Protein 5FUI (pdb70)

Sequence (124 aa):
NTTLKIEAESYLYSNDVQKKEPCSEGGENVGYINNGSWMSYPGINFPSSGNYLIEYRVASAVDGGRFSSDLEAGETVLGELSVPNTGGWQNWTTVSQTVVNVSSAGTYQFGLYSISGGWNINWIRITK

Foldseek 3Di:
DKDKFFQVPFPDKDQWDWDAAPVGDIKIARWAAFIKTKHFFAWDAAWFKKKKKWKKEFLDFDWKKWKAWPVNPGTFGMDGHDNLNDQRNIDMDIDIGTDHGDTTIMMITINGHGMMTGIMMMGD

B-factor: mean 16.09, std 8.38, range [7.55, 75.66]

CATH classification: 2.60.120.260

Radius of gyration: 13.41 Å; Cα contacts (8 Å, |Δi|>4): 370; chains: 1; bounding box: 36×30×23 Å

Organism: Zobellia galactanivorans (strain DSM 12802 / CCUG 47099 / CIP 106680 / NCIMB 13871 / Dsij) (NCBI:txid63186)

Secondary structure (DSSP, 8-state):
-EEEEEGGG-SEEES-EEEE-TTSSEEEE---TT-EEEEEEEEE-SSEEEEEEEEEEESSS--EEEEEETTTTEEEEEEEPP--SEEEEEEEEEEEEEE-SEEEEEEEEEEE---EEEEEEEE-

Solvent-accessible surface area: 5813 Å² total; per-residue (Å²): 174,78,74,105,12,66,0,29,67,37,103,125,44,63,81,20,107,87,40,114,11,81,81,45,62,66,0,0,0,143,5,73,108,31,0,75,2,9,4,63,51,14,74,0,102,43,73,16,92,5,68,0,28,0,56,0,0,0,35,65,116,49,1,95,0,20,0,18,4,63,91,37,146,60,102,14,22,88,8,68,5,61,73,35,58,15,118,56,71,30,43,50,27,58,21,100,24,93,5,70,53,23,85,42,62,0,10,1,108,3,78,36,14,23,1,6,0,4,22,0,71,6,41,102

Nearest PDB structures (foldseek):
  5fui-assembly1_A  TM=1.008E+00  e=4.157E-27  Zobellia galactanivorans
  1uyy-assembly2_B  TM=9.719E-01  e=4.690E-17  Cellvibrio mixtus
  1w9s-assembly1_A  TM=9.138E-01  e=2.789E-12  Halalkalibacterium halodurans
  2v4v-assembly1_A  TM=8.415E-01  e=7.968E-12  Ruminiclostridium cellulolyticum
  3c7o-assembly1_A  TM=8.977E-01  e=1.630E-08  Bacillus subtilis

Structure (mmCIF, N/CA/C/O backbone):
data_5FUI
#
_entry.id   5FUI
#
_cell.length_a   78.056
_cell.length_b   29.523
_cell.length_c   51.872
_cell.angle_alpha   90.00
_cell.angle_beta   115.79
_cell.angle_gamma   90.00
#
_symmetry.space_group_name_H-M   'C 1 2 1'
#
loop_
_entity.id
_entity.type
_entity.pdbx_description
1 polymer 'ENDO-1,3-BETA-GLUCANASE, FAMILY GH16'
2 non-polymer GLYCEROL
3 non-polymer 2-AMINOMETHYL-PYRIDINE
4 non-polymer 'MAGNESIUM ION'
5 water water
#
loop_
_atom_site.group_PDB
_atom_site.id
_atom_site.type_symbol
_atom_site.label_atom_id
_atom_site.label_alt_id
_atom_site.label_comp_id
_atom_site.label_asym_id
_atom_site.label_entity_id
_atom_site.label_seq_id
_atom_site.pdbx_PDB_ins_code
_atom_site.Cartn_x
_atom_site.Cartn_y
_atom_site.Cartn_z
_atom_site.occupancy
_atom_site.B_iso_or_equiv
_atom_site.auth_seq_id
_atom_site.auth_comp_id
_atom_site.auth_asym_id
_atom_site.auth_atom_id
_atom_site.pdbx_PDB_model_num
ATOM 1 N N . ASN A 1 9 ? 37.417 -7.627 8.637 1.00 38.73 262 ASN A N 1
ATOM 2 C CA . ASN A 1 9 ? 36.847 -7.598 10.028 1.00 33.73 262 ASN A CA 1
ATOM 3 C C . ASN A 1 9 ? 35.423 -6.963 10.097 1.00 32.33 262 ASN A C 1
ATOM 4 O O . ASN A 1 9 ? 35.119 -6.097 9.271 1.00 26.02 262 ASN A O 1
ATOM 9 N N . THR A 1 10 ? 34.632 -7.410 11.085 1.00 27.47 263 THR A N 1
ATOM 10 C CA A THR A 1 10 ? 33.238 -7.019 11.177 0.50 22.62 263 THR A CA 1
ATOM 11 C CA B THR A 1 10 ? 33.237 -7.015 11.191 0.50 21.30 263 THR A CA 1
ATOM 12 C C . THR A 1 10 ? 32.903 -6.384 12.557 1.00 22.22 263 THR A C 1
ATOM 13 O O . THR A 1 10 ? 33.434 -6.807 13.601 1.00 21.74 263 THR A O 1
ATOM 20 N N . LEU A 1 11 ? 32.023 -5.371 12.537 1.00 15.56 264 LEU A N 1
ATOM 21 C CA . LEU A 1 11 ? 31.497 -4.704 13.716 1.00 16.16 264 LEU A CA 1
ATOM 22 C C . LEU A 1 11 ? 29.969 -4.876 13.659 1.00 15.02 264 LEU A C 1
ATOM 23 O O . LEU A 1 11 ? 29.367 -4.437 12.629 1.00 15.24 264 LEU A O 1
ATOM 28 N N . LYS A 1 12 ? 29.354 -5.537 14.664 1.00 15.50 265 LYS A N 1
ATOM 29 C CA . LYS A 1 12 ? 27.902 -5.640 14.712 1.00 14.54 265 LYS A CA 1
ATOM 30 C C . LYS A 1 12 ? 27.355 -4.695 15.753 1.00 14.88 265 LYS A C 1
ATOM 31 O O . LYS A 1 12 ? 27.805 -4.706 16.941 1.00 19.66 265 LYS A O 1
ATOM 37 N N . ILE A 1 13 ? 26.454 -3.794 15.327 1.00 10.99 266 ILE A N 1
ATOM 38 C CA . ILE A 1 13 ? 25.807 -2.792 16.215 1.00 11.09 266 ILE A CA 1
ATOM 39 C C . ILE A 1 13 ? 24.369 -3.228 16.402 1.00 11.82 266 ILE A 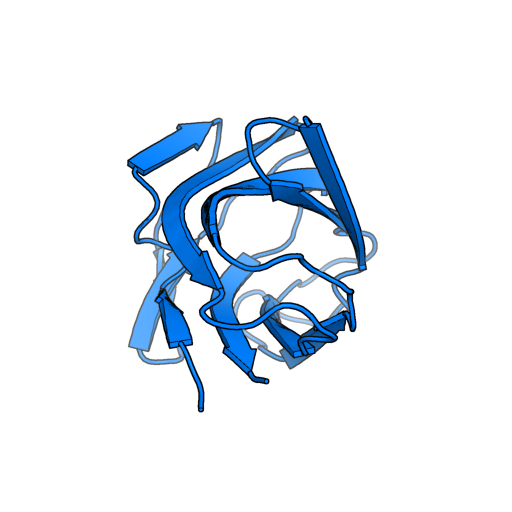C 1
ATOM 40 O O . ILE A 1 13 ? 23.584 -3.251 15.437 1.00 12.27 266 ILE A O 1
ATOM 45 N N . GLU A 1 14 ? 23.964 -3.578 17.644 1.00 11.67 267 GLU A N 1
ATOM 46 C CA . GLU A 1 14 ? 22.574 -3.970 17.867 1.00 11.78 267 GLU A CA 1
ATOM 47 C C . GLU A 1 14 ? 21.743 -2.704 17.707 1.00 12.20 267 GLU A C 1
ATOM 48 O O . GLU A 1 14 ? 22.116 -1.653 18.218 1.00 12.13 267 GLU A O 1
ATOM 54 N N . ALA A 1 15 ? 20.680 -2.753 16.925 1.00 11.41 268 ALA A N 1
ATOM 55 C CA . ALA A 1 15 ? 19.967 -1.502 16.574 1.00 11.05 268 ALA A CA 1
ATOM 56 C C . ALA A 1 15 ? 19.361 -0.841 17.837 1.00 10.04 268 ALA A C 1
ATOM 57 O O . ALA A 1 15 ? 19.074 0.367 17.831 1.00 10.78 268 ALA A O 1
ATOM 59 N N . GLU A 1 16 ? 19.016 -1.689 18.855 1.00 11.90 269 GLU A N 1
ATOM 60 C CA . GLU A 1 16 ? 18.385 -1.190 20.088 1.00 13.35 269 GLU A CA 1
ATOM 61 C C . GLU A 1 16 ? 19.417 -0.467 20.987 1.00 14.08 269 GLU A C 1
ATOM 62 O O . GLU A 1 16 ? 19.058 0.003 22.034 1.00 15.88 269 GLU A O 1
ATOM 68 N N . SER A 1 17 ? 20.687 -0.439 20.596 1.00 11.63 270 SER A N 1
ATOM 69 C CA . SER A 1 17 ? 21.791 0.124 21.403 1.00 12.48 270 SER A CA 1
ATOM 70 C C . SER A 1 17 ? 22.002 1.593 21.181 1.00 12.61 270 SER A C 1
ATOM 71 O O . SER A 1 17 ? 23.016 2.160 21.625 1.00 13.71 270 SER A O 1
ATOM 74 N N . TYR A 1 18 ? 21.050 2.252 20.522 1.00 12.51 271 TYR A N 1
ATOM 75 C CA . TYR A 1 18 ? 21.230 3.685 20.232 1.00 12.07 271 TYR A CA 1
ATOM 76 C C . TYR A 1 18 ? 21.366 4.550 21.513 1.00 12.30 271 TYR A C 1
ATOM 77 O O . TYR A 1 18 ? 20.820 4.150 22.573 1.00 14.13 271 TYR A O 1
ATOM 86 N N . LEU A 1 19 ? 22.132 5.638 21.446 1.00 11.24 272 LEU A N 1
ATOM 87 C CA . LEU A 1 19 ? 22.188 6.582 22.620 1.00 11.87 272 LEU A CA 1
ATOM 88 C C . LEU A 1 19 ? 21.028 7.524 22.542 1.00 13.54 272 LEU A C 1
ATOM 89 O O . LEU A 1 19 ? 20.481 7.838 23.586 1.00 15.62 272 LEU A O 1
ATOM 94 N N . TYR A 1 20 ? 20.662 8.010 21.339 1.00 12.02 273 TYR A N 1
ATOM 95 C CA . TYR A 1 20 ? 19.520 8.914 21.226 1.00 12.94 273 TYR A CA 1
ATOM 96 C C . TYR A 1 20 ? 18.627 8.367 20.159 1.00 12.82 273 TYR A C 1
ATOM 97 O O . TYR A 1 20 ? 19.101 7.761 19.243 1.00 11.74 273 TYR A O 1
ATOM 106 N N . SER A 1 21 ? 17.347 8.715 20.260 1.00 12.33 274 SER A N 1
ATOM 107 C CA . SER A 1 21 ? 16.375 8.337 19.238 1.00 12.24 274 SER A CA 1
ATOM 108 C C . SER A 1 21 ? 15.193 9.314 19.280 1.00 12.74 274 SER A C 1
ATOM 109 O O . SER A 1 21 ? 14.997 10.114 20.274 1.00 14.14 274 SER A O 1
ATOM 112 N N . ASN A 1 22 ? 14.390 9.253 18.229 1.00 12.89 275 ASN A N 1
ATOM 113 C CA . ASN A 1 22 ? 13.128 9.971 18.175 1.00 11.64 275 ASN A CA 1
ATOM 114 C C . ASN A 1 22 ? 12.075 9.015 17.680 1.00 13.99 275 ASN A C 1
ATOM 115 O O . ASN A 1 22 ? 12.255 8.434 16.647 1.00 11.66 275 ASN A O 1
ATOM 120 N N . ASP A 1 23 ? 10.979 8.911 18.420 1.00 12.21 276 ASP A N 1
ATOM 121 C CA . ASP A 1 23 ? 9.773 8.255 17.919 1.00 11.72 276 ASP A CA 1
ATOM 122 C C . ASP A 1 23 ? 9.978 6.828 17.433 1.00 12.70 276 ASP A C 1
ATOM 123 O O . ASP A 1 23 ? 9.486 6.432 16.379 1.00 11.69 276 ASP A O 1
ATOM 128 N N . VAL A 1 24 ? 10.666 6.033 18.263 1.00 12.25 277 VAL A N 1
ATOM 129 C CA . VAL A 1 24 ? 10.746 4.595 18.007 1.00 14.01 277 VAL A CA 1
ATOM 130 C C . VAL A 1 24 ? 10.512 3.835 19.292 1.00 13.36 277 VAL A C 1
ATOM 131 O O . VAL A 1 24 ? 10.520 4.448 20.392 1.00 14.66 277 VAL A O 1
ATOM 135 N N . GLN A 1 25 ? 10.299 2.511 19.194 1.00 13.00 278 GLN A N 1
ATOM 136 C CA . GLN A 1 25 ? 10.188 1.764 20.435 1.00 13.37 278 GLN A CA 1
ATOM 137 C C . GLN A 1 25 ? 10.921 0.444 20.267 1.00 13.68 278 GLN A C 1
ATOM 138 O O . GLN A 1 25 ? 11.018 -0.118 19.203 1.00 19.34 278 GLN A O 1
ATOM 144 N N . LYS A 1 26 ? 11.414 -0.081 21.366 1.00 11.80 279 LYS A N 1
ATOM 145 C CA A LYS A 1 26 ? 12.049 -1.422 21.397 0.50 13.83 279 LYS A CA 1
ATOM 146 C CA B LYS A 1 26 ? 12.035 -1.414 21.348 0.50 13.48 279 LYS A CA 1
ATOM 147 C C . LYS A 1 26 ? 11.003 -2.530 21.622 1.00 14.34 279 LYS A C 1
ATOM 148 O O . LYS A 1 26 ? 9.963 -2.307 22.303 1.00 14.41 279 LYS A O 1
ATOM 159 N N . GLU A 1 27 ? 11.285 -3.720 21.086 1.00 13.25 280 GLU A N 1
ATOM 160 C CA . GLU A 1 27 ? 10.358 -4.843 21.264 1.00 12.51 280 GLU A CA 1
ATOM 161 C C . GLU A 1 27 ? 11.178 -6.129 21.149 1.00 11.80 280 GLU A C 1
ATOM 162 O O . GLU A 1 27 ? 12.257 -6.132 20.575 1.00 12.83 280 GLU A O 1
ATOM 168 N N . PRO A 1 28 ? 10.717 -7.243 21.767 1.00 12.95 281 PRO A N 1
ATOM 169 C CA . PRO A 1 28 ? 11.466 -8.493 21.638 1.00 12.25 281 PRO A CA 1
ATOM 170 C C . PRO A 1 28 ? 11.517 -8.931 20.171 1.00 11.38 281 PRO A C 1
ATOM 171 O O . PRO A 1 28 ? 10.544 -8.801 19.462 1.00 12.70 281 PRO A O 1
ATOM 175 N N . CYS A 1 29 ? 12.681 -9.423 19.772 1.00 13.15 282 CYS A N 1
ATOM 176 C CA . CYS A 1 29 ? 12.893 -9.749 18.352 1.00 12.52 282 CYS A CA 1
ATOM 177 C C . CYS A 1 29 ? 12.879 -11.324 18.261 1.00 10.92 282 CYS A C 1
ATOM 178 O O . CYS A 1 29 ? 13.495 -12.000 19.111 1.00 10.83 282 CYS A O 1
ATOM 181 N N . SER A 1 30 ? 12.322 -11.820 17.184 1.00 9.64 283 SER A N 1
ATOM 182 C CA . SER A 1 30 ? 12.284 -13.273 16.922 1.00 9.61 283 SER A CA 1
ATOM 183 C C . SER A 1 30 ? 13.643 -13.879 16.740 1.00 11.17 283 SER A C 1
ATOM 184 O O . SER A 1 30 ? 13.791 -15.088 16.889 1.00 12.25 283 SER A O 1
ATOM 187 N N . GLU A 1 31 ? 14.635 -13.049 16.416 1.00 9.27 284 GLU A N 1
ATOM 188 C CA . GLU A 1 31 ? 16.030 -13.482 16.258 1.00 10.77 284 GLU A CA 1
ATOM 189 C C . GLU A 1 31 ? 16.853 -13.370 17.528 1.00 10.67 284 GLU A C 1
ATOM 190 O O . GLU A 1 31 ? 18.074 -13.564 17.485 1.00 13.84 284 GLU A O 1
ATOM 196 N N . GLY A 1 32 ? 16.159 -13.080 18.649 1.00 12.62 285 GLY A N 1
ATOM 197 C CA . GLY A 1 32 ? 16.786 -12.923 19.969 1.00 14.50 285 GLY A CA 1
ATOM 198 C C . GLY A 1 32 ? 17.056 -11.448 20.215 1.00 15.2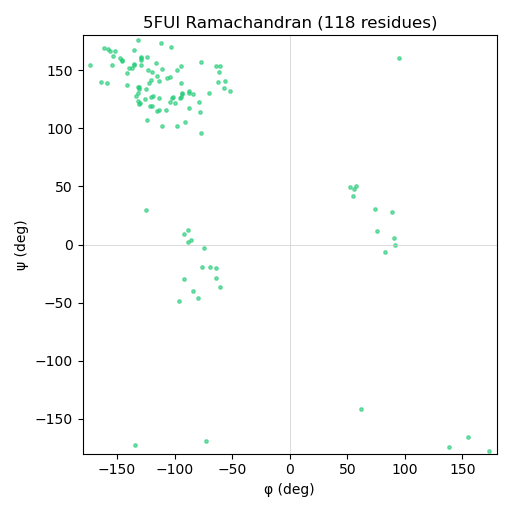4 285 GLY A C 1
ATOM 199 O O . GLY A 1 32 ? 17.125 -10.630 19.289 1.00 14.53 285 GLY A O 1
ATOM 200 N N . GLY A 1 33 ? 17.237 -11.134 21.492 1.00 15.59 286 GLY A N 1
ATOM 201 C CA . GLY A 1 33 ? 17.409 -9.738 21.871 1.00 16.09 286 GLY A CA 1
ATOM 202 C C . GLY A 1 33 ? 16.158 -8.906 21.524 1.00 14.08 286 GLY A C 1
ATOM 203 O O . GLY A 1 33 ? 15.011 -9.346 21.614 1.00 13.79 286 GLY A O 1
ATOM 204 N N . GLU A 1 34 ? 16.437 -7.694 21.081 1.00 13.07 287 GLU A N 1
ATOM 205 C CA . GLU A 1 34 ? 15.392 -6.700 20.772 1.00 11.77 287 GLU A CA 1
ATOM 206 C C . GLU A 1 34 ? 15.574 -6.253 19.330 1.00 9.87 287 GLU A C 1
ATOM 207 O O . GLU A 1 34 ? 16.679 -6.370 18.746 1.00 11.98 287 GLU A O 1
ATOM 213 N N . ASN A 1 35 ? 14.522 -5.675 18.793 1.00 9.69 288 ASN A N 1
ATOM 214 C CA . ASN A 1 35 ? 14.612 -4.860 17.590 1.00 9.74 288 ASN A CA 1
ATOM 215 C C . ASN A 1 35 ? 13.949 -3.563 17.834 1.00 10.85 288 ASN A C 1
ATOM 216 O O . ASN A 1 35 ? 13.219 -3.386 18.770 1.00 11.20 288 ASN A O 1
ATOM 221 N N . VAL A 1 36 ? 14.284 -2.602 16.997 1.00 9.78 289 VAL A N 1
ATOM 222 C CA . VAL A 1 36 ? 13.560 -1.274 16.952 1.00 10.50 289 VAL A CA 1
ATOM 223 C C . VAL A 1 36 ? 12.340 -1.478 16.077 1.00 10.32 289 VAL A C 1
ATOM 224 O O . VAL A 1 36 ? 12.435 -1.983 14.898 1.00 10.23 289 VAL A O 1
ATOM 228 N N . GLY A 1 37 ? 11.173 -1.057 16.614 1.00 12.05 290 GLY A N 1
ATOM 229 C CA . GLY A 1 37 ? 9.932 -1.060 15.870 1.00 10.96 290 GLY A CA 1
ATOM 230 C C . GLY A 1 37 ? 9.165 0.262 16.058 1.00 10.34 290 GLY A C 1
ATOM 231 O O . GLY A 1 37 ? 9.691 1.199 16.671 1.00 11.60 290 GLY A O 1
ATOM 232 N N . TYR A 1 38 ? 7.941 0.258 15.523 1.00 10.44 291 TYR A N 1
ATOM 233 C CA . TYR A 1 38 ? 7.053 1.424 15.600 1.00 11.98 291 TYR A CA 1
ATOM 234 C C . TYR A 1 38 ? 7.812 2.674 15.079 1.00 11.05 291 TYR A C 1
ATOM 235 O O . TYR A 1 38 ? 7.776 3.786 15.631 1.00 12.25 291 TYR A O 1
ATOM 244 N N . ILE A 1 39 ? 8.421 2.487 13.904 1.00 10.06 292 ILE A N 1
ATOM 245 C CA . ILE A 1 39 ? 9.207 3.505 13.246 1.00 9.36 292 ILE A CA 1
ATOM 246 C C . ILE A 1 39 ? 8.292 4.224 12.246 1.00 10.94 292 ILE A C 1
ATOM 247 O O . ILE A 1 39 ? 7.590 3.611 11.459 1.00 13.45 292 ILE A O 1
ATOM 252 N N . ASN A 1 40 ? 8.272 5.538 12.400 1.00 10.79 293 ASN A N 1
ATOM 253 C CA . ASN A 1 40 ? 7.433 6.406 11.597 1.00 11.62 293 ASN A CA 1
ATOM 254 C C . ASN A 1 40 ? 8.255 7.287 10.669 1.00 10.72 293 ASN A C 1
ATOM 255 O O . ASN A 1 40 ? 9.455 7.306 10.759 1.00 12.06 293 ASN A O 1
ATOM 260 N N . ASN A 1 41 ? 7.607 8.024 9.790 1.00 12.81 294 ASN A N 1
ATOM 261 C CA . ASN A 1 41 ? 8.333 9.055 9.029 1.00 13.49 294 ASN A CA 1
ATOM 262 C C . ASN A 1 41 ? 8.964 9.985 10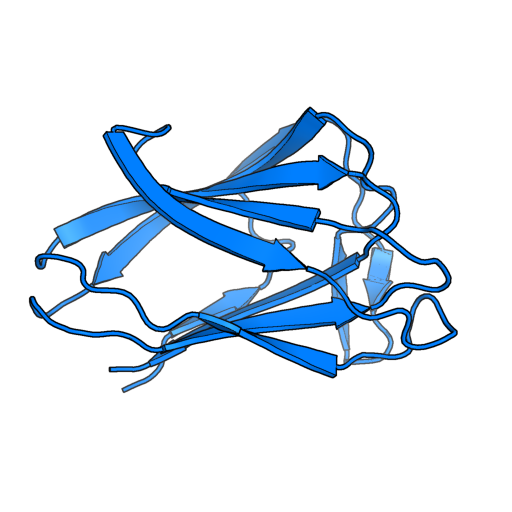.090 1.00 11.03 294 ASN A C 1
ATOM 263 O O . ASN A 1 41 ? 8.252 10.443 10.996 1.00 14.86 294 ASN A O 1
ATOM 268 N N . GLY A 1 42 ? 10.226 10.345 9.916 1.00 11.33 295 GLY A N 1
ATOM 269 C CA . GLY A 1 42 ? 10.857 11.286 10.803 1.00 12.57 295 GLY A CA 1
ATOM 270 C C . GLY A 1 42 ? 11.402 10.738 12.102 1.00 11.85 295 GLY A C 1
ATOM 271 O O . GLY A 1 42 ? 12.116 11.437 12.864 1.00 12.65 295 GLY A O 1
ATOM 272 N N . SER A 1 43 ? 11.135 9.433 12.391 1.00 10.16 296 SER A N 1
ATOM 273 C CA . SER A 1 43 ? 11.873 8.714 13.454 1.00 10.27 296 SER A CA 1
ATOM 274 C C . SER A 1 43 ? 13.365 8.596 13.079 1.00 9.91 296 SER A C 1
ATOM 275 O O . SER A 1 43 ? 13.721 8.626 11.914 1.00 10.70 296 SER A O 1
ATOM 278 N N . TRP A 1 44 ? 14.222 8.489 14.101 1.00 9.29 297 TRP A N 1
ATOM 279 C CA . TRP A 1 44 ? 15.613 8.255 13.877 1.00 9.87 297 TRP A CA 1
ATOM 280 C C . TRP A 1 44 ? 16.294 7.664 15.064 1.00 10.66 297 TRP A C 1
ATOM 281 O O . TRP A 1 44 ? 15.724 7.646 16.194 1.00 9.98 297 TRP A O 1
ATOM 292 N N . MET A 1 45 ? 17.520 7.189 14.849 1.00 9.38 298 MET A N 1
ATOM 293 C CA . MET A 1 45 ? 18.326 6.621 15.938 1.00 9.53 298 MET A CA 1
ATOM 294 C C . MET A 1 45 ? 19.747 7.058 15.713 1.00 10.76 298 MET A C 1
ATOM 295 O O . MET A 1 45 ? 20.203 7.1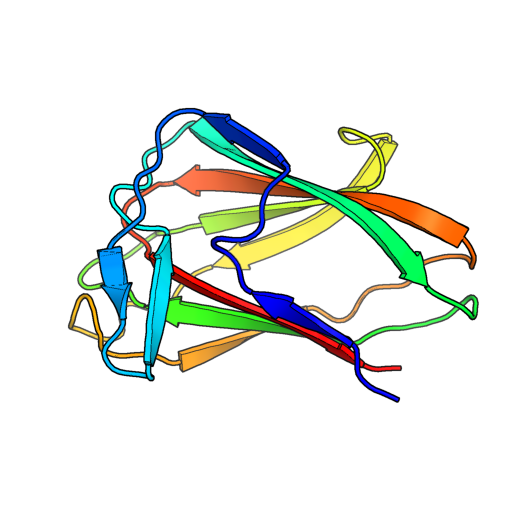00 14.554 1.00 11.59 298 MET A O 1
ATOM 300 N N . SER A 1 46 ? 20.498 7.268 16.775 1.00 10.58 299 SER A N 1
ATOM 301 C CA . SER A 1 46 ? 21.883 7.719 16.6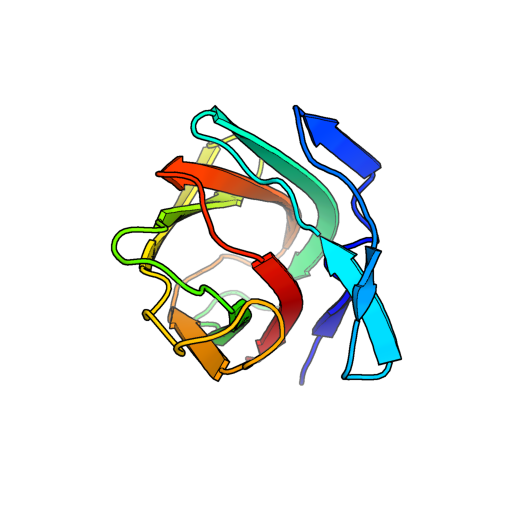48 1.00 10.17 299 SER A CA 1
ATOM 302 C C . SER A 1 46 ? 22.797 6.839 17.531 1.00 12.05 299 SER A C 1
ATOM 303 O O . SER A 1 46 ? 22.502 6.642 18.703 1.00 12.02 299 SER A O 1
ATOM 306 N N . TYR A 1 47 ? 23.936 6.427 16.970 1.00 12.60 300 TYR A N 1
ATOM 307 C CA . TYR A 1 47 ? 24.897 5.495 17.624 1.00 11.13 300 TYR A CA 1
ATOM 308 C C . TYR A 1 47 ? 26.275 6.173 17.677 1.00 14.08 300 TYR A C 1
ATOM 309 O O . TYR A 1 47 ? 26.939 6.344 16.671 1.00 14.33 300 TYR A O 1
ATOM 318 N N . PRO A 1 48 ? 26.717 6.617 18.863 1.00 16.56 301 PRO A N 1
ATOM 319 C CA . PRO A 1 48 ? 28.030 7.288 18.953 1.00 16.71 301 PRO A CA 1
ATOM 320 C C . PRO A 1 48 ? 29.209 6.271 18.904 1.00 14.33 301 PRO A C 1
ATOM 321 O O . PRO A 1 48 ? 29.082 5.069 19.206 1.00 15.35 301 PRO A O 1
ATOM 325 N N . GLY A 1 49 ? 30.351 6.805 18.512 1.00 14.29 302 GLY A N 1
ATOM 326 C CA . GLY A 1 49 ? 31.579 6.068 18.699 1.00 13.71 302 GLY A CA 1
ATOM 327 C C . GLY A 1 49 ? 31.796 4.925 17.766 1.00 11.57 302 GLY A C 1
ATOM 328 O O . GLY A 1 49 ? 32.466 3.918 18.095 1.00 15.97 302 GLY A O 1
ATOM 329 N N . ILE A 1 50 ? 31.275 5.034 16.535 1.00 12.25 303 ILE A N 1
ATOM 330 C CA . ILE A 1 50 ? 31.459 3.933 15.569 1.00 12.82 303 ILE A CA 1
ATOM 331 C C . ILE A 1 50 ? 32.814 4.150 14.811 1.00 13.27 303 ILE A C 1
ATOM 332 O O . ILE A 1 50 ? 33.026 5.216 14.115 1.00 13.97 303 ILE A O 1
ATOM 337 N N . ASN A 1 51 ? 33.705 3.189 15.012 1.00 14.11 304 ASN A N 1
ATOM 338 C CA . ASN A 1 51 ? 35.026 3.317 14.449 1.00 15.31 304 ASN A CA 1
ATOM 339 C C . ASN A 1 51 ? 35.160 2.623 13.065 1.00 13.85 304 ASN A C 1
ATOM 340 O O . ASN A 1 51 ? 34.709 1.468 12.884 1.00 15.17 304 ASN A O 1
ATOM 345 N N . PHE A 1 52 ? 35.711 3.378 12.064 1.00 12.07 305 PHE A N 1
ATOM 346 C CA . PHE A 1 52 ? 36.058 2.891 10.746 1.00 13.06 305 PHE A CA 1
ATOM 347 C C . PHE A 1 52 ? 37.572 2.951 10.777 1.00 13.94 305 PHE A C 1
ATOM 348 O O . PHE A 1 52 ? 38.157 4.036 10.637 1.00 15.41 305 PHE A O 1
ATOM 356 N N . PRO A 1 53 ? 38.234 1.820 10.962 1.00 14.21 306 PRO A N 1
ATOM 357 C CA . PRO A 1 53 ? 39.705 1.900 11.244 1.00 17.61 306 PRO A CA 1
ATOM 358 C C . PRO A 1 53 ? 40.539 2.203 10.021 1.00 17.07 306 PRO A C 1
ATOM 359 O O . PRO A 1 53 ? 41.697 2.614 10.190 1.00 18.52 306 PRO A O 1
ATOM 363 N N . SER A 1 54 ? 40.019 1.985 8.814 1.00 14.21 307 SER A N 1
ATOM 364 C CA . SER A 1 54 ? 40.761 2.279 7.612 1.00 14.37 307 SER A CA 1
ATOM 365 C C . SER A 1 54 ? 39.894 3.150 6.635 1.00 18.58 307 SER A C 1
ATOM 366 O O . SER A 1 54 ? 38.630 3.228 6.744 1.00 18.07 307 SER A O 1
ATOM 369 N N . SER A 1 55 ? 40.541 3.856 5.719 1.00 14.86 308 SER A N 1
ATOM 370 C CA . SER A 1 55 ? 39.846 4.633 4.705 1.00 15.35 308 SER A CA 1
ATOM 371 C C . SER A 1 55 ? 39.585 3.694 3.550 1.00 15.65 308 SER A C 1
ATOM 372 O O . SER A 1 55 ? 40.477 2.990 3.051 1.00 20.53 308 SER A O 1
ATOM 375 N N . GLY A 1 56 ? 38.374 3.646 3.065 1.00 13.73 309 GLY A N 1
ATOM 376 C CA . GLY A 1 56 ? 38.140 2.766 1.961 1.00 12.81 309 GLY A CA 1
ATOM 377 C C . GLY A 1 56 ? 36.663 2.368 1.937 1.00 12.98 309 GLY A C 1
ATOM 378 O O . GLY A 1 56 ? 35.799 3.019 2.600 1.00 13.14 309 GLY A O 1
ATOM 379 N N . ASN A 1 57 ? 36.368 1.352 1.162 1.00 14.60 310 ASN A N 1
ATOM 380 C CA . ASN A 1 57 ? 35.002 0.920 0.969 1.00 13.08 310 ASN A CA 1
ATOM 381 C C . ASN A 1 57 ? 34.575 -0.075 2.014 1.00 15.48 310 ASN A C 1
ATOM 382 O O . ASN A 1 57 ? 35.299 -0.992 2.348 1.00 20.69 310 ASN A O 1
ATOM 387 N N . TYR A 1 58 ? 33.416 0.162 2.573 1.00 12.50 311 TYR A N 1
ATOM 388 C CA . TYR A 1 58 ? 32.840 -0.739 3.563 1.00 11.41 311 TYR A CA 1
ATOM 389 C C . TYR A 1 58 ? 31.493 -1.286 3.066 1.00 11.21 311 TYR A C 1
ATOM 390 O O . TYR A 1 58 ? 30.718 -0.559 2.368 1.00 12.96 311 TYR A O 1
ATOM 399 N N . LEU A 1 59 ? 31.222 -2.519 3.491 1.00 9.73 312 LEU A N 1
ATOM 400 C CA . LEU A 1 59 ? 29.846 -3.068 3.324 1.00 10.40 312 LEU A CA 1
ATOM 401 C C . LEU A 1 59 ? 29.124 -2.788 4.635 1.00 10.48 312 LEU A C 1
ATOM 402 O O . LEU A 1 59 ? 29.612 -3.186 5.738 1.00 11.99 312 LEU A O 1
ATOM 407 N N . ILE A 1 60 ? 27.945 -2.149 4.521 1.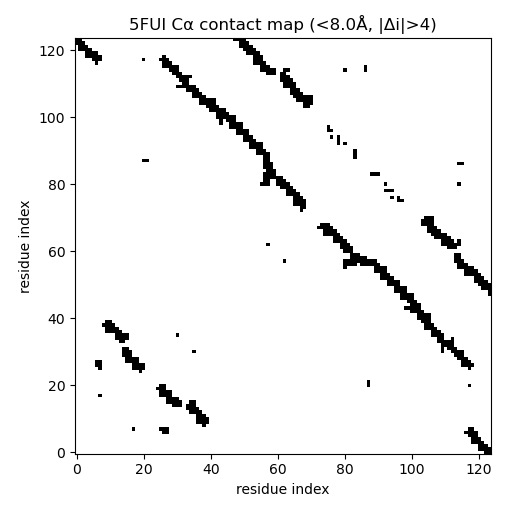00 9.30 313 ILE A N 1
ATOM 408 C CA . ILE A 1 60 ? 27.137 -1.942 5.727 1.00 9.62 313 ILE A CA 1
ATOM 409 C C . ILE A 1 60 ? 25.792 -2.669 5.466 1.00 9.09 313 ILE A C 1
ATOM 410 O O . ILE A 1 60 ? 25.072 -2.401 4.506 1.00 10.59 313 ILE A O 1
ATOM 415 N N . GLU A 1 61 ? 25.552 -3.650 6.343 1.00 9.72 314 GLU A N 1
ATOM 416 C CA . GLU A 1 61 ? 24.353 -4.536 6.277 1.00 9.87 314 GLU A CA 1
ATOM 417 C C . GLU A 1 61 ? 23.369 -4.132 7.324 1.00 9.58 314 GLU A C 1
ATOM 418 O O . GLU A 1 61 ? 23.778 -3.730 8.423 1.00 9.92 314 GLU A O 1
ATOM 424 N N . TYR A 1 62 ? 22.086 -4.246 6.994 1.00 8.35 315 TYR A N 1
ATOM 425 C CA . TYR A 1 62 ? 20.988 -3.874 7.873 1.00 8.04 315 TYR A CA 1
ATOM 426 C C . TYR A 1 62 ? 19.995 -5.008 7.920 1.00 8.55 315 TYR A C 1
ATOM 427 O O . TYR A 1 62 ? 19.466 -5.432 6.874 1.00 9.00 315 TYR A O 1
ATOM 436 N N . ARG A 1 63 ? 19.765 -5.535 9.126 1.00 7.80 316 ARG A N 1
ATOM 437 C CA . ARG A 1 63 ? 18.824 -6.656 9.342 1.00 8.41 316 ARG A CA 1
ATOM 438 C C . ARG A 1 63 ? 17.483 -6.079 9.634 1.00 7.85 316 ARG A C 1
ATOM 439 O O . ARG A 1 63 ? 17.241 -5.483 10.693 1.00 9.81 316 ARG A O 1
ATOM 447 N N . VAL A 1 64 ? 16.602 -6.167 8.632 1.00 7.89 317 VAL A N 1
ATOM 448 C CA . VAL A 1 64 ? 15.323 -5.374 8.596 1.00 8.49 317 VAL A CA 1
ATOM 449 C C . VAL A 1 64 ? 14.103 -6.263 8.324 1.00 9.04 317 VAL A C 1
ATOM 450 O O . VAL A 1 64 ? 14.243 -7.364 7.787 1.00 9.26 317 VAL A O 1
ATOM 454 N N . ALA A 1 65 ? 12.905 -5.772 8.662 1.00 8.26 318 ALA A N 1
ATOM 455 C CA . ALA A 1 65 ? 11.667 -6.452 8.319 1.00 8.42 318 ALA A CA 1
ATOM 456 C C . ALA A 1 65 ? 10.602 -5.439 8.032 1.00 9.62 318 ALA A C 1
ATOM 457 O O . ALA A 1 65 ? 10.635 -4.298 8.587 1.00 9.33 318 ALA A O 1
ATOM 459 N N . SER A 1 66 ? 9.559 -5.876 7.256 1.00 9.14 319 SER A N 1
ATOM 460 C CA . SER A 1 66 ? 8.404 -4.977 7.107 1.00 9.91 319 SER A CA 1
ATOM 461 C C . SER A 1 66 ? 7.262 -5.820 6.580 1.00 9.64 319 SER A C 1
ATOM 462 O O . SER A 1 66 ? 7.453 -6.673 5.702 1.00 10.28 319 SER A O 1
ATOM 465 N N . ALA A 1 67 ? 6.066 -5.535 7.123 1.00 10.01 320 ALA A N 1
ATOM 466 C CA . ALA A 1 67 ? 4.850 -6.121 6.530 1.00 12.20 320 ALA A CA 1
ATOM 467 C C . ALA A 1 67 ? 4.234 -5.277 5.414 1.00 13.61 320 ALA A C 1
ATOM 468 O O . ALA A 1 67 ? 3.157 -5.708 4.852 1.00 15.17 320 ALA A O 1
ATOM 470 N N . VAL A 1 68 ? 4.862 -4.135 5.059 1.00 13.41 321 VAL A N 1
ATOM 471 C CA . VAL A 1 68 ? 4.273 -3.203 4.130 1.00 13.93 321 VAL A CA 1
ATOM 472 C C . VAL A 1 68 ? 5.332 -2.830 3.090 1.00 14.11 321 VAL A C 1
ATOM 473 O O . VAL A 1 68 ? 6.491 -3.231 3.160 1.00 12.79 321 VAL A O 1
ATOM 477 N N . ASP A 1 69 ? 4.907 -2.037 2.109 1.00 14.10 322 ASP A N 1
ATOM 478 C CA . ASP A 1 69 ? 5.820 -1.501 1.104 1.00 12.38 322 ASP A CA 1
ATOM 479 C C . ASP A 1 69 ? 6.306 -0.115 1.513 1.00 13.88 322 ASP A C 1
ATOM 480 O O . ASP A 1 69 ? 5.574 0.675 2.176 1.00 16.16 322 ASP A O 1
ATOM 485 N N . GLY A 1 70 ? 7.480 0.229 1.027 1.00 13.74 323 GLY A N 1
ATOM 486 C CA . GLY A 1 70 ? 7.945 1.632 1.067 1.00 14.39 323 GLY A CA 1
ATOM 487 C C . GLY A 1 70 ? 8.764 2.124 2.240 1.00 14.09 323 GLY A C 1
ATOM 488 O O . GLY A 1 70 ? 9.148 3.312 2.281 1.00 13.52 323 GLY A O 1
ATOM 489 N N . GLY A 1 71 ? 9.046 1.268 3.224 1.00 12.31 324 GLY A N 1
ATOM 490 C CA . GLY A 1 71 ? 9.953 1.702 4.319 1.00 10.04 324 GLY A CA 1
ATOM 491 C C . GLY A 1 71 ? 11.273 2.168 3.719 1.00 9.49 324 GLY A C 1
ATOM 492 O O . GLY A 1 71 ? 11.793 1.540 2.770 1.00 11.06 324 GLY A O 1
ATOM 493 N N . ARG A 1 72 ? 11.858 3.220 4.250 1.00 9.70 325 ARG A N 1
ATOM 494 C CA . ARG A 1 72 ? 13.058 3.784 3.607 1.00 9.43 325 ARG A CA 1
ATOM 495 C C . ARG A 1 72 ? 13.773 4.563 4.662 1.00 9.12 325 ARG A C 1
ATOM 496 O O . ARG A 1 72 ? 13.140 5.274 5.469 1.00 9.71 325 ARG A O 1
ATOM 504 N N . PHE A 1 73 ? 15.094 4.450 4.690 1.00 8.85 326 PHE A N 1
ATOM 505 C CA . PHE A 1 73 ? 15.865 5.233 5.665 1.00 9.24 326 PHE A CA 1
ATOM 506 C C . PHE A 1 73 ? 17.201 5.644 5.076 1.00 9.20 326 PHE A C 1
ATOM 507 O O . PHE A 1 73 ? 17.663 5.060 4.073 1.00 10.81 326 PHE A O 1
ATOM 515 N N . SER A 1 74 ? 17.772 6.698 5.664 1.00 8.53 327 SER A N 1
ATOM 516 C CA . SER A 1 74 ? 19.143 7.160 5.256 1.00 8.98 327 SER A CA 1
ATOM 517 C C . SER A 1 74 ? 20.104 6.880 6.387 1.00 11.72 327 SER A C 1
ATOM 518 O O . SER A 1 74 ? 19.717 6.806 7.553 1.00 11.60 327 SER A O 1
ATOM 521 N N . SER A 1 75 ? 21.348 6.652 6.001 1.00 10.10 328 SER A N 1
ATOM 522 C CA . SER A 1 75 ? 22.449 6.521 6.988 1.00 8.20 328 SER A CA 1
ATOM 523 C C . SER A 1 75 ? 23.438 7.695 6.778 1.00 8.95 328 SER A C 1
ATOM 524 O O . SER A 1 75 ? 23.640 8.179 5.653 1.00 9.92 328 SER A O 1
ATOM 527 N N . ASP A 1 76 ? 24.009 8.164 7.910 1.00 9.38 329 ASP A N 1
ATOM 528 C CA . ASP A 1 76 ? 24.921 9.308 7.845 1.00 8.87 329 ASP A CA 1
ATOM 529 C C . ASP A 1 76 ? 25.913 9.297 8.969 1.00 9.40 329 ASP A C 1
ATOM 530 O O . ASP A 1 76 ? 25.713 8.573 9.966 1.00 11.54 329 ASP A O 1
ATOM 535 N N . LEU A 1 77 ? 26.998 10.061 8.794 1.00 11.30 330 LEU A N 1
ATOM 536 C CA . LEU A 1 77 ? 27.964 10.272 9.868 1.00 12.52 330 LEU A CA 1
ATOM 537 C C . LEU A 1 77 ? 27.932 11.751 10.309 1.00 10.76 330 LEU A C 1
ATOM 538 O O . LEU A 1 77 ? 27.771 12.686 9.464 1.00 11.90 330 LEU A O 1
ATOM 543 N N . GLU A 1 78 ? 28.050 11.920 11.642 1.00 12.26 331 GLU A N 1
ATOM 544 C CA . GLU A 1 78 ? 28.159 13.286 12.240 1.00 14.00 331 GLU A CA 1
ATOM 545 C C . GLU A 1 78 ? 27.001 14.169 11.898 1.00 16.04 331 GLU A C 1
ATOM 546 O O . GLU A 1 78 ? 27.173 15.317 11.381 1.00 17.35 331 GLU A O 1
ATOM 552 N N . ALA A 1 79 ? 25.797 13.652 12.117 1.00 15.04 332 ALA A N 1
ATOM 553 C CA . ALA A 1 79 ? 24.591 14.472 11.913 1.00 15.10 332 ALA A CA 1
ATOM 554 C C . ALA A 1 79 ? 24.481 15.102 10.509 1.00 15.26 332 ALA A C 1
ATOM 555 O O . ALA A 1 79 ? 24.188 16.322 10.295 1.00 17.21 332 ALA A O 1
ATOM 557 N N . GLY A 1 80 ? 24.821 14.281 9.499 1.00 13.92 333 GLY A N 1
ATOM 558 C CA . GLY A 1 80 ? 24.627 14.660 8.103 1.00 13.32 333 GLY A CA 1
ATOM 559 C C . GLY A 1 80 ? 25.808 15.358 7.502 1.00 12.73 333 GLY A C 1
ATOM 560 O O . GLY A 1 80 ? 25.736 15.709 6.351 1.00 16.98 333 GLY A O 1
ATOM 561 N N . GLU A 1 81 ? 26.921 15.447 8.269 1.00 13.94 334 GLU A N 1
ATOM 562 C CA . GLU A 1 81 ? 28.164 16.001 7.632 1.00 14.48 334 GLU A CA 1
ATOM 563 C C . GLU A 1 81 ? 28.561 15.102 6.442 1.00 14.83 334 GLU A C 1
ATOM 564 O O . GLU A 1 81 ? 29.070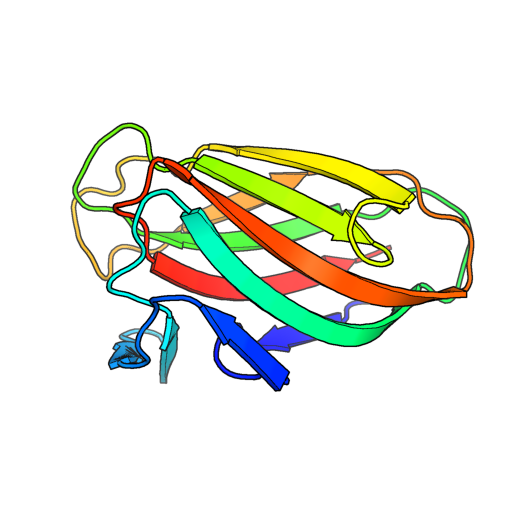 15.600 5.407 1.00 17.19 334 GLU A O 1
ATOM 570 N N . THR A 1 82 ? 28.350 13.760 6.599 1.00 13.77 335 THR A N 1
ATOM 571 C CA . THR A 1 82 ? 28.646 12.856 5.471 1.00 12.23 335 THR A CA 1
ATOM 572 C C . THR A 1 82 ? 27.397 11.999 5.316 1.00 12.70 335 THR A C 1
ATOM 573 O O . THR A 1 82 ? 27.006 11.327 6.288 1.00 13.57 335 THR A O 1
ATOM 577 N N . VAL A 1 83 ? 26.790 12.029 4.144 1.00 12.10 336 VAL A N 1
ATOM 578 C CA . VAL A 1 83 ? 25.664 11.150 3.903 1.00 12.45 336 VAL A CA 1
ATOM 579 C C . VAL A 1 83 ? 26.174 9.873 3.247 1.00 10.65 336 VAL A C 1
ATOM 580 O O . VAL A 1 83 ? 26.917 9.902 2.246 1.00 14.74 336 VAL A O 1
ATOM 584 N N . LEU A 1 84 ? 25.780 8.719 3.796 1.00 9.36 337 LEU A N 1
ATOM 585 C CA . LEU A 1 84 ? 26.279 7.450 3.276 1.00 10.16 337 LEU A CA 1
ATOM 586 C C . LEU A 1 84 ? 25.329 6.902 2.207 1.00 10.78 337 LEU A C 1
ATOM 587 O O . LEU A 1 84 ? 25.767 6.281 1.272 1.00 13.43 337 LEU A O 1
ATOM 592 N N . GLY A 1 85 ? 24.047 7.213 2.307 1.00 11.42 338 GLY A N 1
ATOM 593 C CA . GLY A 1 85 ? 23.084 6.779 1.292 1.00 12.42 338 GLY A CA 1
ATOM 594 C C . GLY A 1 85 ? 21.800 6.309 1.944 1.00 11.09 338 GLY A C 1
ATOM 595 O O . GLY A 1 85 ? 21.554 6.551 3.125 1.00 12.96 338 GLY A O 1
ATOM 596 N N . GLU A 1 86 ? 20.922 5.780 1.088 1.00 10.15 339 GLU A N 1
ATOM 597 C CA . GLU A 1 86 ? 19.600 5.422 1.506 1.00 9.09 339 GLU A CA 1
ATOM 598 C C . GLU A 1 86 ? 19.329 3.951 1.224 1.00 8.38 339 GLU A C 1
ATOM 599 O O . GLU A 1 86 ? 19.858 3.328 0.295 1.00 11.37 339 GLU A O 1
ATOM 605 N N . LEU A 1 87 ? 18.472 3.345 2.059 1.00 8.70 340 LEU A N 1
ATOM 606 C CA . LEU A 1 87 ? 18.137 1.922 1.969 1.00 11.41 340 LEU A CA 1
ATOM 607 C C . LEU A 1 87 ? 16.618 1.833 1.863 1.00 9.30 340 LEU A C 1
ATOM 608 O O . LEU A 1 87 ? 15.901 2.493 2.617 1.00 9.50 340 LEU A O 1
ATOM 613 N N . SER A 1 88 ? 16.143 1.014 0.937 1.00 11.08 341 SER A N 1
ATOM 614 C CA . SER A 1 88 ? 14.736 0.615 0.905 1.00 9.55 341 SER A CA 1
ATOM 615 C C . SER A 1 88 ? 14.570 -0.712 1.651 1.00 11.74 341 SER A C 1
ATOM 616 O O . SER A 1 88 ? 15.380 -1.668 1.477 1.00 12.47 341 SER A O 1
ATOM 619 N N . VAL A 1 89 ? 13.499 -0.846 2.439 1.00 9.64 342 VAL A N 1
ATOM 620 C CA . VAL A 1 89 ? 13.250 -2.076 3.203 1.00 9.44 342 VAL A CA 1
ATOM 621 C C . VAL A 1 89 ? 12.207 -2.866 2.368 1.00 9.37 342 VAL A C 1
ATOM 622 O O . VAL A 1 89 ? 11.085 -2.396 2.109 1.00 10.63 342 VAL A O 1
ATOM 626 N N . PRO A 1 90 ? 12.557 -4.130 1.961 1.00 9.63 343 PRO A N 1
ATOM 627 C CA . PRO A 1 90 ? 11.601 -4.954 1.255 1.00 11.15 343 PRO A CA 1
ATOM 628 C C . PRO A 1 90 ? 10.377 -5.214 2.095 1.00 10.60 343 PRO A C 1
ATOM 629 O O . PRO A 1 90 ? 10.446 -5.260 3.324 1.00 10.46 343 PRO A O 1
ATOM 633 N N . ASN A 1 91 ? 9.272 -5.453 1.407 1.00 10.30 344 ASN A N 1
ATOM 634 C CA . ASN A 1 91 ? 8.085 -6.023 2.086 1.00 8.93 344 ASN A CA 1
ATOM 635 C C . ASN A 1 91 ? 8.333 -7.532 2.288 1.00 9.60 344 ASN A C 1
ATOM 636 O O . ASN A 1 91 ? 8.286 -8.363 1.336 1.00 11.19 344 ASN A O 1
ATOM 641 N N . THR A 1 92 ? 8.812 -7.885 3.463 1.00 9.71 345 THR A N 1
ATOM 642 C CA . THR A 1 92 ? 9.168 -9.273 3.769 1.00 10.30 345 THR A CA 1
ATOM 643 C C . THR A 1 92 ? 7.944 -10.042 4.252 1.00 11.87 345 THR A C 1
ATOM 644 O O . THR A 1 92 ? 8.057 -11.236 4.548 1.00 12.24 345 THR A O 1
ATOM 648 N N . GLY A 1 93 ? 6.770 -9.323 4.226 1.00 10.55 346 GLY A N 1
ATOM 649 C CA . GLY A 1 93 ? 5.478 -9.979 4.576 1.00 12.38 346 GLY A CA 1
ATOM 650 C C . GLY A 1 93 ? 5.243 -10.229 6.041 1.00 12.50 346 GLY A C 1
ATOM 651 O O . GLY A 1 93 ? 4.292 -10.958 6.369 1.00 13.53 346 GLY A O 1
ATOM 652 N N . GLY A 1 94 ? 6.028 -9.680 6.953 1.00 11.06 347 GLY A N 1
ATOM 653 C CA . GLY A 1 94 ? 5.693 -9.864 8.365 1.00 10.19 347 GLY A CA 1
ATOM 654 C C . GLY A 1 94 ? 6.651 -9.001 9.155 1.00 9.99 347 GLY A C 1
ATOM 655 O O . GLY A 1 94 ? 7.784 -8.666 8.687 1.00 12.06 347 GLY A O 1
ATOM 656 N N . TRP A 1 95 ? 6.203 -8.610 10.348 1.00 10.74 348 TRP A N 1
ATOM 657 C CA . TRP A 1 95 ? 6.976 -7.725 11.229 1.00 10.89 348 TRP A CA 1
ATOM 658 C C . TRP A 1 95 ? 8.223 -8.380 11.815 1.00 12.46 348 TRP A C 1
ATOM 659 O O . TRP A 1 95 ? 9.140 -7.709 12.303 1.00 11.48 348 TRP A O 1
ATOM 670 N N . GLN A 1 96 ? 8.247 -9.716 11.795 1.00 11.08 349 GLN A N 1
ATOM 671 C CA . GLN A 1 96 ? 9.405 -10.498 12.232 1.00 11.16 349 GLN A CA 1
ATOM 672 C C . GLN A 1 96 ? 9.857 -11.436 11.147 1.00 13.15 349 GLN A C 1
ATOM 673 O O . GLN A 1 96 ? 10.365 -12.470 11.419 1.00 11.48 349 GLN A O 1
ATOM 679 N N . ASN A 1 97 ? 9.638 -11.040 9.912 1.00 11.91 350 ASN A N 1
ATOM 680 C CA . ASN A 1 97 ? 10.217 -11.739 8.768 1.00 11.34 350 ASN A CA 1
ATOM 681 C C . ASN A 1 97 ? 11.466 -10.953 8.366 1.00 11.29 350 ASN A C 1
ATOM 682 O O . ASN A 1 97 ? 11.335 -9.892 7.793 1.00 10.42 350 ASN A O 1
ATOM 687 N N . TRP A 1 98 ? 12.639 -11.435 8.726 1.00 9.13 351 TRP A N 1
ATOM 688 C CA . TRP A 1 98 ? 13.848 -10.581 8.594 1.00 9.91 351 TRP A CA 1
ATOM 689 C C . TRP A 1 98 ? 14.598 -10.879 7.342 1.00 10.96 351 TRP A C 1
ATOM 690 O O . TRP A 1 98 ? 14.594 -12.019 6.830 1.00 11.75 351 TRP A O 1
ATOM 701 N N . THR A 1 99 ? 15.282 -9.835 6.824 1.00 8.55 352 THR A N 1
ATOM 702 C CA . THR A 1 99 ? 16.135 -9.956 5.655 1.00 9.75 352 THR A CA 1
ATOM 703 C C . THR A 1 99 ? 17.296 -8.974 5.801 1.00 8.19 352 THR A C 1
ATOM 704 O O . THR A 1 99 ? 17.196 -8.028 6.611 1.00 10.24 352 THR A O 1
ATOM 708 N N . THR A 1 100 ? 18.367 -9.188 5.066 1.00 9.80 353 THR A N 1
ATOM 709 C CA . THR A 1 100 ? 19.510 -8.280 5.168 1.00 9.47 353 THR A CA 1
ATOM 710 C C . THR A 1 100 ? 19.739 -7.497 3.890 1.00 9.38 353 THR A C 1
ATOM 711 O O . THR A 1 100 ? 19.937 -8.075 2.805 1.00 11.02 353 THR A O 1
ATOM 715 N N . VAL A 1 101 ? 19.583 -6.167 3.996 1.00 8.59 354 VAL A N 1
ATOM 716 C CA . VAL A 1 101 ? 19.918 -5.300 2.854 1.00 8.78 354 VAL A CA 1
ATOM 717 C C . VAL A 1 101 ? 21.263 -4.642 3.152 1.00 9.83 354 VAL A C 1
ATOM 718 O O . VAL A 1 101 ? 21.767 -4.657 4.287 1.00 10.07 354 VAL A O 1
ATOM 722 N N . SER A 1 102 ? 21.817 -3.994 2.139 1.00 8.65 355 SER A N 1
ATOM 723 C CA . SER A 1 102 ? 23.155 -3.402 2.335 1.00 9.89 355 SER A CA 1
ATOM 724 C C . SER A 1 102 ? 23.397 -2.187 1.469 1.00 9.12 355 SER A C 1
ATOM 725 O O . SER A 1 102 ? 22.696 -1.935 0.502 1.00 11.18 355 SER A O 1
ATOM 728 N N . GLN A 1 103 ? 24.457 -1.472 1.819 1.00 7.99 356 GLN A N 1
ATOM 729 C CA . GLN A 1 103 ? 25.034 -0.460 0.951 1.00 9.34 356 GLN A CA 1
ATOM 730 C C . GLN A 1 103 ? 26.549 -0.621 1.011 1.00 9.83 356 GLN A C 1
ATOM 731 O O . GLN A 1 103 ? 27.069 -1.104 1.997 1.00 10.69 356 GLN A O 1
ATOM 737 N N . THR A 1 104 ? 27.206 -0.235 -0.074 1.00 11.36 357 THR A N 1
ATOM 738 C CA . THR A 1 104 ? 28.683 -0.221 -0.132 1.00 12.66 357 THR A CA 1
ATOM 739 C C . THR A 1 104 ? 29.132 1.197 -0.293 1.00 13.58 357 THR A C 1
ATOM 740 O O . THR A 1 104 ? 28.757 1.851 -1.306 1.00 17.33 357 THR A O 1
ATOM 744 N N . VAL A 1 105 ? 29.841 1.706 0.728 1.00 13.20 358 VAL A N 1
ATOM 745 C CA A VAL A 1 105 ? 30.116 3.124 0.727 0.50 15.68 358 VAL A CA 1
ATOM 746 C CA B VAL A 1 105 ? 30.121 3.142 0.788 0.50 15.42 358 VAL A CA 1
ATOM 747 C C . VAL A 1 105 ? 31.569 3.391 1.178 1.00 13.59 358 VAL A C 1
ATOM 748 O O . VAL A 1 105 ? 32.178 2.608 1.856 1.00 12.85 358 VAL A O 1
ATOM 755 N N . ASN A 1 106 ? 32.110 4.534 0.797 1.00 13.18 359 ASN A N 1
ATOM 756 C CA . ASN A 1 106 ? 33.481 4.882 1.083 1.00 12.31 359 ASN A CA 1
ATOM 757 C C . ASN A 1 106 ? 33.553 5.840 2.242 1.00 15.25 359 ASN A C 1
ATOM 758 O O . ASN A 1 106 ? 32.874 6.831 2.236 1.00 17.33 359 ASN A O 1
ATOM 763 N N . VAL A 1 107 ? 34.357 5.494 3.244 1.00 12.04 360 VAL A N 1
ATOM 764 C CA . VAL A 1 107 ? 34.457 6.273 4.468 1.00 13.78 360 VAL A CA 1
ATOM 765 C C . VAL A 1 107 ? 35.928 6.486 4.748 1.00 12.43 360 VAL A C 1
ATOM 766 O O . VAL A 1 107 ? 36.683 5.535 4.644 1.00 15.62 360 VAL A O 1
ATOM 770 N N . SER A 1 108 ? 36.343 7.715 5.119 1.00 13.26 361 SER A N 1
ATOM 771 C CA A SER A 1 108 ? 37.750 7.873 5.563 0.50 16.26 361 SER A CA 1
ATOM 772 C CA B SER A 1 108 ? 37.738 7.948 5.592 0.50 15.90 361 SER A CA 1
ATOM 773 C C . SER A 1 108 ? 37.873 7.467 7.040 1.00 13.85 361 SER A C 1
ATOM 774 O O . SER A 1 108 ? 36.917 7.619 7.891 1.00 14.79 361 SER A O 1
ATOM 779 N N . ALA A 1 109 ? 39.038 6.923 7.385 1.00 13.75 362 ALA A N 1
ATOM 780 C CA . ALA A 1 109 ? 39.216 6.433 8.751 1.00 13.96 362 ALA A CA 1
ATOM 781 C C . ALA A 1 109 ? 38.868 7.435 9.868 1.00 16.17 362 ALA A C 1
ATOM 782 O O . ALA A 1 109 ? 39.267 8.638 9.845 1.00 17.22 362 ALA A O 1
ATOM 784 N N . GLY A 1 110 ? 38.110 6.979 10.842 1.00 15.23 363 GLY A N 1
ATOM 785 C CA . GLY A 1 110 ? 37.814 7.865 11.941 1.00 14.32 363 GLY A CA 1
ATOM 786 C C . GLY A 1 110 ? 36.791 7.209 12.846 1.00 11.94 363 GLY A C 1
ATOM 787 O O . GLY A 1 110 ? 36.347 6.074 12.577 1.00 14.66 363 GLY A O 1
ATOM 788 N N . THR A 1 111 ? 36.367 7.918 13.886 1.00 14.30 364 THR A N 1
ATOM 789 C CA . THR A 1 111 ? 35.327 7.473 14.768 1.00 13.41 364 THR A CA 1
ATOM 790 C C . THR A 1 111 ? 34.217 8.520 14.714 1.00 14.04 364 THR A C 1
ATOM 791 O O . THR A 1 111 ? 34.513 9.729 14.885 1.00 14.97 364 THR A O 1
ATOM 795 N N . TYR A 1 112 ? 32.990 8.068 14.445 1.00 13.20 365 TYR A N 1
ATOM 796 C CA . TYR A 1 112 ? 31.885 8.922 14.100 1.00 12.84 365 TYR A CA 1
ATOM 797 C C . TYR A 1 112 ? 30.614 8.557 14.833 1.00 11.61 365 TYR A C 1
ATOM 798 O O . TYR A 1 112 ? 30.384 7.399 15.201 1.00 12.58 365 TYR A O 1
ATOM 807 N N . GLN A 1 113 ? 29.747 9.552 14.960 1.00 12.52 366 GLN A N 1
ATOM 808 C CA . GLN A 1 113 ? 28.362 9.326 15.352 1.00 11.58 366 GLN A CA 1
ATOM 809 C C . GLN A 1 113 ? 27.643 8.828 14.090 1.00 11.78 366 GLN A C 1
ATOM 810 O O . GLN A 1 113 ? 27.607 9.536 13.073 1.00 12.63 366 GLN A O 1
ATOM 816 N N . PHE A 1 114 ? 27.040 7.638 14.189 1.00 11.33 367 PHE A N 1
ATOM 817 C CA . PHE A 1 114 ? 26.346 7.002 13.046 1.00 12.29 367 PHE A CA 1
ATOM 818 C C . PHE A 1 114 ? 24.845 7.170 13.192 1.00 10.90 367 PHE A C 1
ATOM 819 O O . PHE A 1 114 ? 24.311 6.852 14.272 1.00 12.27 367 PHE A O 1
ATOM 827 N N . GLY A 1 115 ? 24.142 7.724 12.183 1.00 12.00 368 GLY A N 1
ATOM 828 C CA . GLY A 1 115 ? 22.746 8.019 12.314 1.00 10.22 368 GLY A CA 1
ATOM 829 C C . GLY A 1 115 ? 21.914 7.282 11.264 1.00 10.38 368 GLY A C 1
ATOM 830 O O . GLY A 1 115 ? 22.341 7.173 10.109 1.00 12.04 368 GLY A O 1
ATOM 831 N N . LEU A 1 116 ? 20.728 6.810 11.675 1.00 9.96 369 LEU A N 1
ATOM 832 C CA . LEU A 1 116 ? 19.724 6.247 10.745 1.00 7.84 369 LEU A CA 1
ATOM 833 C C . LEU A 1 116 ? 18.470 7.088 10.842 1.00 9.70 369 LEU A C 1
ATOM 834 O O . LEU A 1 116 ? 18.026 7.355 11.962 1.00 11.65 369 LEU A O 1
ATOM 839 N N . TYR A 1 117 ? 17.980 7.548 9.697 1.00 10.05 370 TYR A N 1
ATOM 840 C CA . TYR A 1 117 ? 16.862 8.465 9.741 1.00 8.89 370 TYR A CA 1
ATOM 841 C C . TYR A 1 117 ? 15.766 7.907 8.864 1.00 9.57 370 TYR A C 1
ATOM 842 O O . TYR A 1 117 ? 15.973 7.653 7.662 1.00 10.36 370 TYR A O 1
ATOM 851 N N . SER A 1 118 ? 14.577 7.739 9.418 1.00 8.80 371 SER A N 1
ATOM 852 C CA . SER A 1 118 ? 13.462 7.191 8.664 1.00 10.48 371 SER A CA 1
ATOM 853 C C . SER A 1 118 ? 12.838 8.238 7.742 1.00 11.93 371 SER A C 1
ATOM 854 O O . SER A 1 118 ? 12.260 9.245 8.192 1.00 12.69 371 SER A O 1
ATOM 857 N N . ILE A 1 119 ? 12.977 7.981 6.463 1.00 9.66 372 ILE A N 1
ATOM 858 C CA . ILE A 1 119 ? 12.300 8.784 5.435 1.00 11.47 372 ILE A CA 1
ATOM 859 C C . ILE A 1 119 ? 10.857 8.354 5.307 1.00 11.57 372 ILE A C 1
ATOM 860 O O . ILE A 1 119 ? 9.946 9.226 5.224 1.00 13.74 372 ILE A O 1
ATOM 865 N N . SER A 1 120 ? 10.605 7.052 5.249 1.00 11.39 373 SER A N 1
ATOM 866 C CA . SER A 1 120 ? 9.242 6.517 5.200 1.00 11.18 373 SER A CA 1
ATOM 867 C C . SER A 1 120 ? 9.214 5.380 6.275 1.00 11.66 373 SER A C 1
ATOM 868 O O . SER A 1 120 ? 10.098 4.470 6.282 1.00 11.31 373 SER A O 1
ATOM 871 N N . GLY A 1 121 ? 8.273 5.499 7.235 1.00 11.01 374 GLY A N 1
ATOM 872 C CA . GLY A 1 121 ? 8.176 4.517 8.286 1.00 13.87 374 GLY A CA 1
ATOM 873 C C . GLY A 1 121 ? 7.600 3.161 7.838 1.00 10.50 374 GLY A C 1
ATOM 874 O O . GLY A 1 121 ? 7.464 2.855 6.640 1.00 13.65 374 GLY A O 1
ATOM 875 N N . GLY A 1 122 ? 7.309 2.361 8.896 1.00 12.33 375 GLY A N 1
ATOM 876 C CA . GLY A 1 122 ? 6.697 1.042 8.656 1.00 12.51 375 GLY A CA 1
ATOM 877 C C . GLY A 1 122 ? 7.698 -0.081 8.451 1.00 11.79 375 GLY A C 1
ATOM 878 O O . GLY A 1 122 ? 7.377 -1.042 7.809 1.00 15.98 375 GLY A O 1
ATOM 879 N N . TRP A 1 123 ? 8.874 0.049 9.028 1.00 11.29 376 TRP A N 1
ATOM 880 C CA . TRP A 1 123 ? 9.942 -0.948 8.952 1.00 10.13 376 TRP A CA 1
ATOM 881 C C . TRP A 1 123 ? 10.540 -1.135 10.321 1.00 9.85 376 TRP A C 1
ATOM 882 O O . TRP A 1 123 ? 10.390 -0.264 11.231 1.00 9.92 376 TRP A O 1
ATOM 893 N N . ASN A 1 124 ? 11.123 -2.352 10.501 1.00 8.73 377 ASN A N 1
ATOM 894 C CA . ASN A 1 124 ? 11.798 -2.711 11.793 1.00 8.93 377 ASN A CA 1
ATOM 895 C C . ASN A 1 124 ? 13.272 -2.936 11.531 1.00 9.22 377 ASN A C 1
ATOM 896 O O . ASN A 1 124 ? 13.642 -3.319 10.356 1.00 8.97 377 ASN A O 1
ATOM 901 N N . ILE A 1 125 ? 14.140 -2.791 12.535 1.00 8.84 378 ILE A N 1
ATOM 902 C CA . ILE A 1 125 ? 15.538 -3.155 12.347 1.00 8.54 378 ILE A CA 1
ATOM 903 C C . ILE A 1 125 ? 16.109 -3.824 13.607 1.00 9.10 378 ILE A C 1
ATOM 904 O O . ILE A 1 125 ? 15.870 -3.365 14.723 1.00 9.70 378 ILE A O 1
ATOM 909 N N . ASN A 1 126 ? 16.865 -4.888 13.373 1.00 7.98 379 ASN A N 1
ATOM 910 C CA . ASN A 1 126 ? 17.422 -5.724 14.421 1.00 9.02 379 ASN A CA 1
ATOM 911 C C . ASN A 1 126 ? 18.895 -5.296 14.738 1.00 9.46 379 ASN A C 1
ATOM 912 O O . ASN A 1 126 ? 19.257 -5.059 15.924 1.00 11.22 379 ASN A O 1
ATOM 917 N N . TRP A 1 127 ? 19.701 -5.136 13.679 1.00 9.81 380 TRP A N 1
ATOM 918 C CA . TRP A 1 127 ? 21.103 -4.779 13.865 1.00 9.58 380 TRP A CA 1
ATOM 919 C C . TRP A 1 127 ? 21.632 -4.225 12.546 1.00 8.30 380 TRP A C 1
ATOM 920 O O . TRP A 1 127 ? 21.004 -4.284 11.505 1.00 10.44 380 TRP A O 1
ATOM 931 N N . ILE A 1 128 ? 22.836 -3.660 12.690 1.00 9.80 381 ILE A N 1
ATOM 932 C CA . ILE A 1 128 ? 23.658 -3.124 11.634 1.00 9.44 381 ILE A CA 1
ATOM 933 C C . ILE A 1 128 ? 25.015 -3.878 11.685 1.00 10.54 381 ILE A C 1
ATOM 934 O O . ILE A 1 128 ? 25.537 -4.141 12.793 1.00 11.84 381 ILE A O 1
ATOM 939 N N . ARG A 1 129 ? 25.589 -4.238 10.527 1.00 9.44 382 ARG A N 1
ATOM 940 C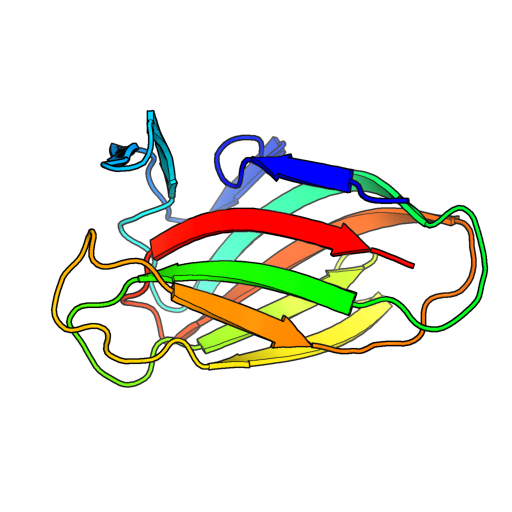 CA . ARG A 1 129 ? 26.920 -4.898 10.517 1.00 10.01 382 ARG A CA 1
ATOM 941 C C . ARG A 1 129 ? 27.766 -4.202 9.496 1.00 9.78 382 ARG A C 1
ATOM 942 O O . ARG A 1 129 ? 27.409 -4.089 8.334 1.00 11.96 382 ARG A O 1
ATOM 950 N N . ILE A 1 130 ? 28.973 -3.850 9.946 1.00 10.55 383 ILE A N 1
ATOM 951 C CA . ILE A 1 130 ? 29.920 -3.113 9.131 1.00 11.37 383 ILE A CA 1
ATOM 952 C C . ILE A 1 130 ? 31.142 -4.006 8.831 1.00 12.16 383 ILE A C 1
ATOM 953 O O . ILE A 1 130 ? 31.731 -4.520 9.811 1.00 14.60 383 ILE A O 1
ATOM 958 N N . THR A 1 131 ? 31.503 -4.188 7.559 1.00 12.29 384 THR A N 1
ATOM 959 C CA . THR A 1 131 ? 32.609 -5.092 7.166 1.00 14.27 384 THR A CA 1
ATOM 960 C C . THR A 1 131 ? 33.560 -4.371 6.210 1.00 14.44 384 THR A C 1
ATOM 961 O O . THR A 1 131 ? 33.160 -3.738 5.275 1.00 15.54 384 THR A O 1
ATOM 965 N N . LYS A 1 132 ? 34.881 -4.478 6.457 1.00 18.79 385 LYS A N 1
ATOM 966 C CA . LYS A 1 132 ? 35.762 -3.975 5.374 1.00 22.59 385 LYS A CA 1
ATOM 967 C C . LYS A 1 132 ? 36.453 -5.062 4.635 1.00 28.89 385 LYS A C 1
ATOM 968 O O . LYS A 1 132 ? 36.917 -5.947 5.313 1.00 37.72 385 LYS A O 1
#

InterPro domains:
  IPR000757 Beta-glucanase-like, N-terminal domain [PF00722] (61-235)
  IPR000757 Beta-glucanase-like, N-terminal domain [PS51762] (31-257)
  IPR005084 Carbohydrate binding module family 6 [PF03422] (267-385)
  IPR005084 Carbohydrate binding module family 6 [PS51175] (264-384)
  IPR006584 Cellulose binding, type IV [SM00606] (259-385)
  IPR008979 Galactose-binding-like domain superfamily [SSF49785] (264-385)
  IPR013320 Concanavalin A-like lectin/glucanase domain superfamily [SSF49899] (18-256)
  IPR026444 Secretion system, C-terminal sorting domain [PF18962] (412-482)
  IPR026444 Secretion system, C-terminal sorting domain [TIGR04183] (412-482)
  IPR050546 Glycosyl Hydrolase Family 16 [PTHR10963] (21-254)